Protein AF-A0A973AYT9-F1 (afdb_monomer)

Nearest PDB structures (foldseek):
  4fei-assembly1_A-2  TM=5.577E-01  e=2.491E+00  Deinococcus radiodurans R1 = ATCC 13939 = DSM 20539
  7fik-assembly1_B  TM=3.733E-01  e=2.817E+00  Xenopus laevis
  8ond-assembly1_A  TM=2.330E-01  e=2.342E+00  Bdellovibrio bacteriovorus HD100
  8ond-assembly2_B  TM=2.160E-01  e=2.342E+00  Bdellovibrio bacteriovorus HD100

Radius of gyration: 30.39 Å; Cα contacts (8 Å, |Δi|>4): 79; chains: 1; bounding box: 52×35×120 Å

Secondary structure (DSSP, 8-state):
------------------------PPPP---TTPPP---SEEEEEE-SSEEEEEEE----SS-SS-PPPPEEEEEEEEHHHHHHHHHHHHHHHHHHHHHH------HHHH------PPP-

Mean predicted aligned error: 13.37 Å

Structure (mmCIF, N/CA/C/O backbone):
data_AF-A0A973AYT9-F1
#
_entry.id   AF-A0A973AYT9-F1
#
loop_
_atom_site.group_PDB
_atom_site.id
_atom_site.type_symbol
_atom_site.label_atom_id
_atom_site.label_alt_id
_atom_site.label_comp_id
_atom_site.label_asym_id
_atom_site.label_entity_id
_atom_site.label_seq_id
_atom_site.pdbx_PDB_ins_code
_atom_site.Cartn_x
_atom_site.Cartn_y
_atom_site.Cartn_z
_atom_site.occupancy
_atom_site.B_iso_or_equiv
_atom_site.auth_seq_id
_atom_site.auth_comp_id
_atom_site.auth_asym_id
_atom_site.auth_atom_id
_atom_site.pdbx_PDB_model_num
ATOM 1 N N . MET A 1 1 ? 5.300 -6.090 -89.848 1.00 39.56 1 MET A N 1
ATOM 2 C CA . MET A 1 1 ? 5.956 -4.798 -89.560 1.00 39.56 1 MET A CA 1
ATOM 3 C C . MET A 1 1 ? 5.432 -4.382 -88.201 1.00 39.56 1 MET A C 1
ATOM 5 O O . MET A 1 1 ? 4.239 -4.161 -88.092 1.00 39.56 1 MET A O 1
ATOM 9 N N . SER A 1 2 ? 6.186 -4.739 -87.157 1.00 40.56 2 SER A N 1
ATOM 10 C CA . SER A 1 2 ? 6.931 -3.789 -86.302 1.00 40.56 2 SER A CA 1
ATOM 11 C C . SER A 1 2 ? 5.993 -3.095 -85.314 1.00 40.56 2 SER A C 1
ATOM 13 O O . SER A 1 2 ? 4.993 -2.540 -85.738 1.00 40.56 2 SER A O 1
ATOM 15 N N . ASP A 1 3 ? 6.233 -2.982 -84.024 1.00 37.72 3 ASP A N 1
ATOM 16 C CA . ASP A 1 3 ? 7.254 -3.429 -83.079 1.00 37.72 3 ASP A CA 1
ATOM 17 C C . ASP A 1 3 ? 6.777 -2.829 -81.734 1.00 37.72 3 ASP A C 1
ATOM 19 O O . ASP A 1 3 ? 5.993 -1.875 -81.740 1.00 37.72 3 ASP A O 1
ATOM 23 N N . GLY A 1 4 ? 7.260 -3.326 -80.601 1.00 39.62 4 GLY A N 1
ATOM 24 C CA . GLY A 1 4 ? 7.121 -2.641 -79.308 1.00 39.62 4 GLY A CA 1
ATOM 25 C C . GLY A 1 4 ? 6.068 -3.258 -78.380 1.00 39.62 4 GLY A C 1
ATOM 26 O O . GLY A 1 4 ? 4.879 -2.992 -78.481 1.00 39.62 4 GLY A O 1
ATOM 27 N N . MET A 1 5 ? 6.441 -4.241 -77.564 1.00 39.91 5 MET A N 1
ATOM 28 C CA . MET A 1 5 ? 7.079 -4.072 -76.249 1.00 39.91 5 MET A CA 1
ATOM 29 C C . MET A 1 5 ? 6.143 -3.560 -75.139 1.00 39.91 5 MET A C 1
ATOM 31 O O . MET A 1 5 ? 5.753 -2.405 -75.153 1.00 39.91 5 MET A O 1
ATOM 35 N N . ILE A 1 6 ? 5.937 -4.434 -74.135 1.00 44.56 6 ILE A N 1
ATOM 36 C CA . ILE A 1 6 ? 6.151 -4.187 -72.687 1.00 44.56 6 ILE A CA 1
ATOM 37 C C . ILE A 1 6 ? 5.286 -3.050 -72.075 1.00 44.56 6 ILE A C 1
ATOM 39 O O . ILE A 1 6 ? 5.410 -1.897 -72.439 1.00 44.56 6 ILE A O 1
ATOM 43 N N . SER A 1 7 ? 4.436 -3.222 -71.063 1.00 36.03 7 SER A N 1
ATOM 44 C CA . SER A 1 7 ? 4.441 -4.151 -69.935 1.00 36.03 7 SER A CA 1
ATOM 45 C C . SER A 1 7 ? 3.025 -4.325 -69.385 1.00 36.03 7 SER A C 1
ATOM 47 O O . SER A 1 7 ? 2.279 -3.372 -69.176 1.00 36.03 7 SER A O 1
ATOM 49 N N . SER A 1 8 ? 2.708 -5.575 -69.064 1.00 43.12 8 SER A N 1
ATOM 50 C CA . SER A 1 8 ? 1.849 -5.906 -67.937 1.00 43.12 8 SER A CA 1
ATOM 51 C C . SER A 1 8 ? 2.440 -5.254 -66.684 1.00 43.12 8 SER A C 1
ATOM 53 O O . SER A 1 8 ? 3.512 -5.660 -66.238 1.00 43.12 8 SER A O 1
ATOM 55 N N . PHE A 1 9 ? 1.740 -4.293 -66.093 1.00 37.22 9 PHE A N 1
ATOM 56 C CA . PHE A 1 9 ? 1.880 -4.004 -64.670 1.00 37.22 9 PHE A CA 1
ATOM 57 C C . PHE A 1 9 ? 0.606 -4.484 -63.984 1.00 37.22 9 PHE A C 1
ATOM 59 O O . PHE A 1 9 ? -0.337 -3.734 -63.741 1.00 37.22 9 PHE A O 1
ATOM 66 N N . SER A 1 10 ? 0.577 -5.794 -63.724 1.00 39.19 10 SER A N 1
ATOM 67 C CA . SER A 1 10 ? -0.245 -6.351 -62.659 1.00 39.19 10 SER A CA 1
ATOM 68 C C . SER A 1 10 ? 0.121 -5.591 -61.392 1.00 39.19 10 SER A C 1
ATOM 70 O O . SER A 1 10 ? 1.246 -5.711 -60.902 1.00 39.19 10 SER A O 1
ATOM 72 N N . TRP A 1 11 ? -0.809 -4.794 -60.873 1.00 33.75 11 TRP A N 1
ATOM 73 C CA . TRP A 1 11 ? -0.744 -4.256 -59.519 1.00 33.75 11 TRP A CA 1
ATOM 74 C C . TRP A 1 11 ? -0.943 -5.409 -58.527 1.00 33.75 11 TRP A C 1
ATOM 76 O O . TRP A 1 11 ? -1.905 -5.468 -57.775 1.00 33.75 11 TRP A O 1
ATOM 86 N N . SER A 1 12 ? -0.008 -6.354 -58.534 1.00 48.72 12 SER A N 1
ATOM 87 C CA . SER A 1 12 ? 0.274 -7.252 -57.424 1.00 48.72 12 SER A CA 1
ATOM 88 C C . SER A 1 12 ? 1.266 -6.533 -56.514 1.00 48.72 12 SER A C 1
ATOM 90 O O . SER A 1 12 ? 2.356 -7.032 -56.241 1.00 48.72 12 SER A O 1
ATOM 92 N N . PHE A 1 13 ? 0.923 -5.310 -56.096 1.00 39.12 13 PHE A N 1
ATOM 93 C CA . PHE A 1 13 ? 1.589 -4.718 -54.951 1.00 39.12 13 PHE A CA 1
ATOM 94 C C . PHE A 1 13 ? 1.084 -5.499 -53.745 1.00 39.12 13 PHE A C 1
ATOM 96 O O . PHE A 1 13 ? -0.076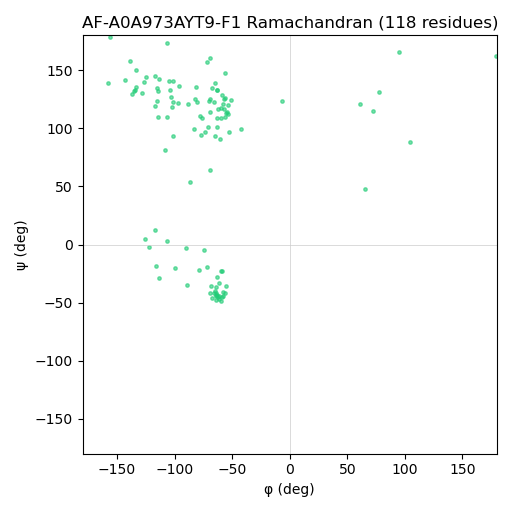 -5.386 -53.355 1.00 39.12 13 PHE A O 1
ATOM 103 N N . LEU A 1 14 ? 1.959 -6.404 -53.314 1.00 44.47 14 LEU A N 1
ATOM 104 C CA . LEU A 1 14 ? 1.992 -7.108 -52.048 1.00 44.47 14 LEU A CA 1
ATOM 105 C C . LEU A 1 14 ? 0.955 -6.615 -51.038 1.00 44.47 14 LEU A C 1
ATOM 107 O O . LEU A 1 14 ? 0.963 -5.454 -50.634 1.00 44.47 14 LEU A O 1
ATOM 111 N N . MET A 1 15 ? 0.139 -7.567 -50.583 1.00 47.25 15 MET A N 1
ATOM 112 C CA . MET A 1 15 ? -0.409 -7.572 -49.234 1.00 47.25 15 MET A CA 1
ATOM 113 C C . MET A 1 15 ? 0.720 -7.176 -48.283 1.00 47.25 15 MET A C 1
ATOM 115 O O . MET A 1 15 ? 1.598 -7.986 -47.981 1.00 47.25 15 MET A O 1
ATOM 119 N N . ALA A 1 16 ? 0.734 -5.908 -47.875 1.00 47.53 16 ALA A N 1
ATOM 120 C CA . ALA A 1 16 ? 1.410 -5.528 -46.660 1.00 47.53 16 ALA A CA 1
ATOM 121 C C . ALA A 1 16 ? 0.756 -6.392 -45.586 1.00 47.53 16 ALA A C 1
ATOM 123 O O . ALA A 1 16 ? -0.460 -6.339 -45.404 1.00 47.53 16 ALA A O 1
ATOM 124 N N . ASP A 1 17 ? 1.554 -7.264 -44.982 1.00 52.06 17 ASP A N 1
ATOM 125 C CA . ASP A 1 17 ? 1.211 -7.907 -43.729 1.00 52.06 17 ASP A CA 1
ATOM 126 C C . ASP A 1 17 ? 0.856 -6.777 -42.761 1.00 52.06 17 ASP A C 1
ATOM 128 O O . ASP A 1 17 ? 1.724 -6.060 -42.254 1.00 52.06 17 ASP A O 1
ATOM 132 N N . GLU A 1 18 ? -0.444 -6.513 -42.644 1.00 53.84 18 GLU A N 1
ATOM 133 C CA . GLU A 1 18 ? -0.995 -5.588 -41.679 1.00 53.84 18 GLU A CA 1
ATOM 134 C C . GLU A 1 18 ? -0.690 -6.215 -40.331 1.00 53.84 18 GLU A C 1
ATOM 136 O O . GLU A 1 18 ? -1.393 -7.117 -39.869 1.00 53.84 18 GLU A O 1
ATOM 141 N N . SER A 1 19 ? 0.440 -5.801 -39.760 1.00 61.41 19 SER A N 1
ATOM 142 C CA . SER A 1 19 ? 0.894 -6.225 -38.449 1.00 61.41 19 SER A CA 1
ATOM 143 C C . SER A 1 19 ? -0.170 -5.791 -37.450 1.00 61.41 19 SER A C 1
ATOM 145 O O . SER A 1 19 ? -0.178 -4.665 -36.953 1.00 61.41 19 SER A O 1
ATOM 147 N N . ARG A 1 20 ? -1.130 -6.693 -37.206 1.00 65.06 20 ARG A N 1
ATOM 148 C CA . ARG A 1 20 ? -2.151 -6.535 -36.175 1.00 65.06 20 ARG A CA 1
ATOM 149 C C . ARG A 1 20 ? -1.396 -6.185 -34.897 1.00 65.06 20 ARG A C 1
ATOM 151 O O . ARG A 1 20 ? -0.477 -6.935 -34.551 1.00 65.06 20 ARG A O 1
ATOM 158 N N . PRO A 1 21 ? -1.710 -5.063 -34.226 1.00 64.75 21 PRO A N 1
ATOM 159 C CA . PRO A 1 21 ? -1.058 -4.741 -32.970 1.00 64.75 21 PRO A CA 1
ATOM 160 C C . PRO A 1 21 ? -1.222 -5.956 -32.064 1.00 64.75 21 PRO A C 1
ATOM 162 O O . PRO A 1 21 ? -2.343 -6.417 -31.852 1.00 64.75 21 PRO A O 1
ATOM 165 N N . ALA A 1 22 ? -0.098 -6.532 -31.634 1.00 71.38 22 ALA A N 1
ATOM 166 C CA . ALA A 1 22 ? -0.107 -7.707 -30.783 1.00 71.38 22 ALA A CA 1
ATOM 167 C C . ALA A 1 22 ? -0.953 -7.375 -29.551 1.00 71.38 22 ALA A C 1
ATOM 169 O O . ALA A 1 22 ? -0.598 -6.480 -28.778 1.00 71.38 22 ALA A O 1
ATOM 170 N N . GLU A 1 23 ? -2.100 -8.042 -29.408 1.00 76.75 23 GLU A N 1
ATOM 171 C CA . GLU A 1 23 ? -2.920 -7.891 -28.215 1.00 76.75 23 GLU A CA 1
ATOM 172 C C . GLU A 1 23 ? -2.053 -8.288 -27.013 1.00 76.75 23 GLU A C 1
ATOM 174 O O . GLU A 1 23 ? -1.397 -9.335 -27.058 1.00 76.75 23 GLU A O 1
ATOM 179 N N . PRO A 1 24 ? -1.970 -7.450 -25.964 1.00 75.81 24 PRO A N 1
ATOM 180 C CA . PRO A 1 24 ? -1.134 -7.747 -24.814 1.00 75.81 24 PRO A CA 1
ATOM 181 C C . PRO A 1 24 ? -1.601 -9.060 -24.187 1.00 75.81 24 PRO A C 1
ATOM 183 O O . PRO A 1 24 ? -2.678 -9.136 -23.598 1.00 75.81 24 PRO A O 1
ATOM 186 N N . MET A 1 25 ? -0.786 -10.103 -24.340 1.00 83.06 25 MET A N 1
ATOM 187 C CA . MET A 1 25 ? -1.073 -11.409 -23.766 1.00 83.06 25 MET A CA 1
ATOM 188 C C . MET A 1 25 ? -1.017 -11.280 -22.236 1.00 83.06 25 MET A C 1
ATOM 190 O O . MET A 1 25 ? 0.006 -10.829 -21.708 1.00 83.06 25 MET A O 1
ATOM 194 N N . PRO A 1 26 ? -2.093 -11.625 -21.509 1.00 84.25 26 PRO A N 1
ATOM 195 C CA . PRO A 1 26 ? -2.092 -11.534 -20.059 1.00 84.25 26 PRO A CA 1
ATOM 196 C C . PRO A 1 26 ? -1.043 -12.489 -19.487 1.00 84.25 26 PRO A C 1
ATOM 198 O O . PRO A 1 26 ? -0.950 -13.650 -19.886 1.00 84.25 26 PRO A O 1
ATOM 201 N N . VAL A 1 27 ? -0.241 -11.987 -18.550 1.00 87.25 27 VAL A N 1
ATOM 202 C CA . VAL A 1 27 ? 0.740 -12.803 -17.831 1.00 87.25 27 VAL A CA 1
ATOM 203 C C . VAL A 1 27 ? -0.031 -13.757 -16.909 1.00 87.25 27 VAL A C 1
ATOM 205 O O . VAL A 1 27 ? -0.852 -13.272 -16.129 1.00 87.25 27 VAL A O 1
ATOM 208 N N . PRO A 1 28 ? 0.185 -15.084 -16.980 1.00 91.94 28 PRO A N 1
ATOM 209 C CA . PRO A 1 28 ? -0.440 -16.012 -16.044 1.00 91.94 28 PRO A CA 1
ATOM 210 C C . PRO A 1 28 ? 0.050 -15.719 -14.621 1.00 91.94 28 PRO A C 1
ATOM 212 O O . PRO A 1 28 ? 1.249 -15.549 -14.396 1.00 91.94 28 PRO A O 1
ATOM 215 N N . VAL A 1 29 ? -0.879 -15.655 -13.668 1.00 91.38 29 VAL A N 1
ATOM 216 C CA . VAL A 1 29 ? -0.605 -15.361 -12.255 1.00 91.38 29 VAL A CA 1
ATOM 217 C C . VAL A 1 29 ? -0.941 -16.597 -11.424 1.00 91.38 29 VAL A C 1
ATOM 219 O O . VAL A 1 29 ? -2.007 -17.182 -11.601 1.00 91.38 29 VAL A O 1
ATOM 222 N N . ASP A 1 30 ? -0.033 -16.994 -10.533 1.00 93.75 30 ASP A N 1
ATOM 223 C CA . ASP A 1 30 ? -0.284 -18.013 -9.511 1.00 93.75 30 ASP A CA 1
ATOM 224 C C . ASP A 1 30 ? -0.533 -17.327 -8.163 1.00 93.75 30 ASP A C 1
ATOM 226 O O . ASP A 1 30 ? 0.298 -16.559 -7.676 1.00 93.75 30 ASP A O 1
ATOM 230 N N . GLU A 1 31 ? -1.692 -17.599 -7.570 1.00 94.44 31 GLU A N 1
ATOM 231 C CA . GLU A 1 31 ? -2.151 -16.995 -6.317 1.00 94.44 31 GLU A CA 1
ATOM 232 C C . GLU A 1 31 ? -2.085 -17.973 -5.130 1.00 94.44 31 GLU A C 1
ATOM 234 O O . GLU A 1 31 ? -2.461 -17.617 -4.015 1.00 94.44 31 GLU A O 1
ATOM 239 N N . SER A 1 32 ? -1.580 -19.197 -5.328 1.00 96.88 32 SER A N 1
ATOM 240 C CA . SER A 1 32 ? -1.574 -20.269 -4.316 1.00 96.88 32 SER A CA 1
ATOM 241 C C . SER A 1 32 ? -0.837 -19.924 -3.013 1.00 96.88 32 SER A C 1
ATOM 243 O O . SER A 1 32 ? -1.128 -20.501 -1.964 1.00 96.88 32 SER A O 1
ATOM 245 N N . HIS A 1 33 ? 0.084 -18.960 -3.059 1.00 94.50 33 HIS A N 1
ATOM 246 C CA . HIS A 1 33 ? 0.912 -18.535 -1.929 1.00 94.50 33 HIS A CA 1
ATOM 247 C C . HIS A 1 33 ? 0.682 -17.079 -1.502 1.00 94.50 33 HIS A C 1
ATOM 249 O O . HIS A 1 33 ? 1.477 -16.531 -0.735 1.00 94.50 33 HIS A O 1
ATOM 255 N N . ILE A 1 34 ? -0.383 -16.431 -1.986 1.00 94.06 34 ILE A N 1
ATOM 256 C CA . ILE A 1 34 ? -0.660 -15.044 -1.611 1.00 94.06 34 ILE A CA 1
ATOM 257 C C . ILE A 1 34 ? -1.033 -14.944 -0.124 1.00 94.06 34 ILE A C 1
ATOM 259 O O . ILE A 1 34 ? -1.845 -15.710 0.396 1.00 94.06 34 ILE A O 1
ATOM 263 N N . LEU A 1 35 ? -0.445 -13.970 0.571 1.00 94.19 35 LEU A N 1
ATOM 264 C CA . LEU A 1 35 ? -0.781 -13.656 1.957 1.00 94.19 35 LEU A CA 1
ATOM 265 C C . LEU A 1 35 ? -1.678 -12.421 1.997 1.00 94.19 35 LEU A C 1
ATOM 267 O O . LEU A 1 35 ? -1.269 -11.328 1.609 1.00 94.19 35 LEU A O 1
ATOM 271 N N . ALA A 1 36 ? -2.892 -12.582 2.517 1.00 93.75 36 ALA A N 1
ATOM 272 C CA . ALA A 1 36 ? -3.780 -11.463 2.796 1.00 93.75 36 ALA A CA 1
ATOM 273 C C . ALA A 1 36 ? -3.515 -10.931 4.211 1.00 93.75 36 ALA A C 1
ATOM 275 O O . ALA A 1 36 ? -3.668 -11.656 5.194 1.00 93.75 36 ALA A O 1
ATOM 276 N N . THR A 1 37 ? -3.140 -9.655 4.319 1.00 94.00 37 THR A N 1
ATOM 277 C CA . THR A 1 37 ? -2.931 -8.978 5.607 1.00 94.00 37 THR A CA 1
ATOM 278 C C . THR A 1 37 ? -3.753 -7.698 5.661 1.00 94.00 37 THR A C 1
ATOM 280 O O . THR A 1 37 ? -3.839 -6.963 4.681 1.00 94.00 37 THR A O 1
ATOM 283 N N . TYR A 1 38 ? -4.347 -7.411 6.818 1.00 94.50 38 TYR A N 1
ATOM 284 C CA . TYR A 1 38 ? -5.005 -6.131 7.056 1.00 94.50 38 TYR A CA 1
ATOM 285 C C . TYR A 1 38 ? -3.987 -5.050 7.433 1.00 94.50 38 TYR A C 1
ATOM 287 O O . TYR A 1 38 ? -3.135 -5.264 8.296 1.00 94.50 38 TYR A O 1
ATOM 295 N N . ALA A 1 39 ? -4.129 -3.865 6.843 1.00 94.69 39 ALA A N 1
ATOM 296 C CA . ALA A 1 39 ? -3.362 -2.683 7.204 1.00 94.69 39 ALA A CA 1
ATOM 297 C C . ALA A 1 39 ? -4.235 -1.428 7.103 1.00 94.69 39 ALA A C 1
ATOM 299 O O . ALA A 1 39 ? -5.027 -1.278 6.177 1.00 94.69 39 ALA A O 1
ATOM 300 N N . ASN A 1 40 ? -4.056 -0.507 8.046 1.00 92.00 40 ASN A N 1
ATOM 301 C CA . ASN A 1 40 ? -4.634 0.843 8.004 1.00 92.00 40 ASN A CA 1
ATOM 302 C C . ASN A 1 40 ? -3.559 1.934 8.157 1.00 92.00 40 ASN A C 1
A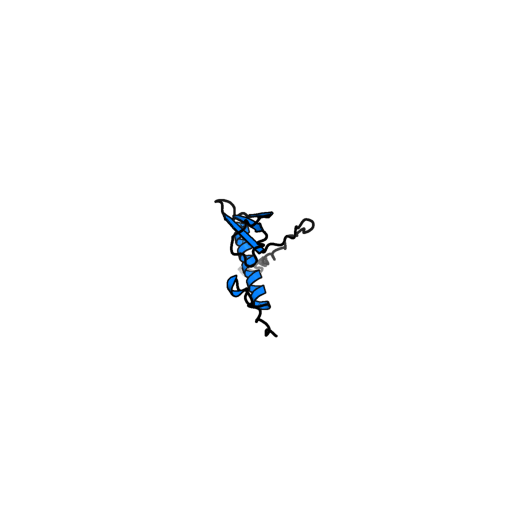TOM 304 O O . ASN A 1 40 ? -3.879 3.117 8.246 1.00 92.00 40 ASN A O 1
ATOM 308 N N . PHE A 1 41 ? -2.289 1.529 8.200 1.00 92.81 41 PHE A N 1
ATOM 309 C CA . PHE A 1 41 ? -1.128 2.398 8.214 1.00 92.81 41 PHE A CA 1
ATOM 310 C C . PHE A 1 41 ? -0.108 1.869 7.211 1.00 92.81 41 PHE A C 1
ATOM 312 O O . PHE A 1 41 ? 0.176 0.668 7.178 1.00 92.81 41 PHE A O 1
ATOM 319 N N . CYS A 1 42 ? 0.465 2.773 6.423 1.00 95.56 42 CYS A N 1
ATOM 320 C CA . CYS A 1 42 ? 1.611 2.469 5.585 1.00 95.56 42 CYS A CA 1
ATOM 321 C C . CYS A 1 42 ? 2.668 3.562 5.720 1.00 95.56 42 CYS A C 1
ATOM 323 O O . CYS A 1 42 ? 2.356 4.728 5.974 1.00 95.56 42 CYS A O 1
ATOM 325 N N . ARG A 1 43 ? 3.927 3.173 5.544 1.00 95.69 43 ARG A N 1
ATOM 326 C CA . ARG A 1 43 ? 5.062 4.087 5.462 1.00 95.69 43 ARG A CA 1
ATOM 327 C C . ARG A 1 43 ? 5.851 3.762 4.208 1.00 95.69 43 ARG A C 1
ATOM 329 O O . ARG A 1 43 ? 6.232 2.614 4.004 1.00 95.69 43 ARG A O 1
ATOM 336 N N . VAL A 1 44 ? 6.141 4.789 3.420 1.00 96.94 44 VAL A N 1
ATOM 337 C CA . VAL A 1 44 ? 6.995 4.681 2.237 1.00 96.94 44 VAL A CA 1
ATOM 338 C C . VAL A 1 44 ? 8.367 5.265 2.561 1.00 96.94 44 VAL A C 1
ATOM 340 O O . VAL A 1 44 ? 8.467 6.332 3.164 1.00 96.94 44 VAL A O 1
ATOM 343 N N . THR A 1 45 ? 9.436 4.559 2.208 1.00 96.81 45 THR A N 1
ATOM 344 C CA . THR A 1 45 ? 10.827 5.004 2.380 1.00 96.81 45 THR A CA 1
ATOM 345 C C . THR A 1 45 ? 11.601 4.725 1.099 1.00 96.81 45 THR A C 1
ATOM 347 O O . THR A 1 45 ? 11.487 3.638 0.546 1.00 96.81 45 THR A O 1
ATOM 350 N N . GLY A 1 46 ? 12.371 5.697 0.611 1.00 93.88 46 GLY A N 1
ATOM 351 C CA . GLY A 1 46 ? 13.184 5.541 -0.597 1.00 93.88 46 GLY A CA 1
ATOM 352 C C . GLY A 1 46 ? 14.666 5.367 -0.278 1.00 93.88 46 GLY A C 1
ATOM 353 O O . GLY A 1 46 ? 15.199 6.048 0.598 1.00 93.88 46 GLY A O 1
ATOM 354 N N . THR A 1 47 ? 15.328 4.492 -1.024 1.00 93.00 47 THR A N 1
ATOM 355 C CA . THR A 1 47 ? 16.781 4.490 -1.227 1.00 93.00 47 THR A CA 1
ATOM 356 C C . THR A 1 47 ? 17.068 4.984 -2.657 1.00 93.00 47 THR A C 1
ATOM 358 O O . THR A 1 47 ? 16.129 5.202 -3.424 1.00 93.00 47 THR A O 1
ATOM 361 N N . PRO A 1 48 ? 18.334 5.198 -3.060 1.00 92.75 48 PRO A N 1
ATOM 362 C CA . PRO A 1 48 ? 18.644 5.553 -4.448 1.00 92.75 48 PRO A CA 1
ATOM 363 C C . PRO A 1 48 ? 18.196 4.511 -5.487 1.00 92.75 48 PRO A C 1
ATOM 365 O O . PRO A 1 48 ? 18.006 4.863 -6.648 1.00 92.75 48 PRO A O 1
ATOM 368 N N . GLU A 1 49 ? 18.020 3.249 -5.086 1.00 92.81 49 GLU A N 1
ATOM 369 C CA . GLU A 1 49 ? 17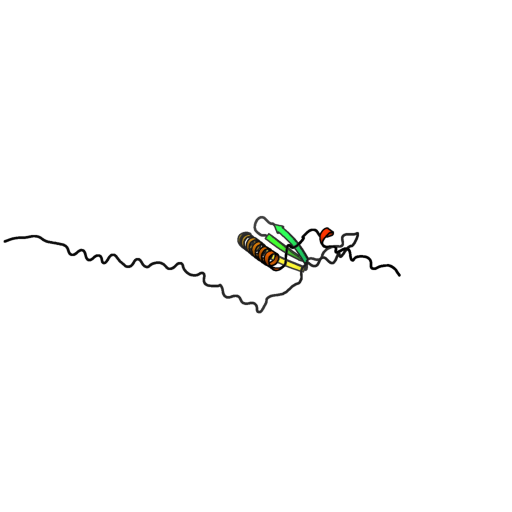.769 2.128 -6.003 1.00 92.81 49 GLU A CA 1
ATOM 370 C C . GLU A 1 49 ? 16.363 1.528 -5.846 1.00 92.81 49 GLU A C 1
ATOM 372 O O . GLU A 1 49 ? 15.782 1.037 -6.817 1.00 92.81 49 GLU A O 1
ATOM 377 N N . GLU A 1 50 ? 15.782 1.612 -4.649 1.00 95.62 50 GLU A N 1
ATOM 378 C CA . GLU A 1 50 ? 14.548 0.914 -4.296 1.00 95.62 50 GLU A CA 1
ATOM 379 C C . GLU A 1 50 ? 13.593 1.783 -3.469 1.00 95.62 50 GLU A C 1
ATOM 381 O O . GLU A 1 50 ? 13.977 2.736 -2.785 1.00 95.62 50 GLU A O 1
ATOM 386 N N . LEU A 1 51 ? 12.317 1.413 -3.509 1.00 97.69 51 LEU A N 1
ATOM 387 C CA . LEU A 1 51 ? 11.238 1.970 -2.715 1.00 97.69 51 LEU A CA 1
ATOM 388 C C . LEU A 1 51 ? 10.692 0.886 -1.786 1.00 97.69 51 LEU A C 1
ATOM 390 O O . LEU A 1 51 ? 10.269 -0.180 -2.218 1.00 97.69 51 LEU A O 1
ATOM 394 N N . ILE A 1 52 ? 10.695 1.174 -0.493 1.00 97.81 52 ILE A N 1
ATOM 395 C CA . ILE A 1 52 ? 10.232 0.275 0.558 1.00 97.81 52 ILE A CA 1
ATOM 396 C C . ILE A 1 52 ? 8.856 0.744 1.019 1.00 97.81 52 ILE A C 1
ATOM 398 O O . ILE A 1 52 ? 8.692 1.904 1.408 1.00 97.81 52 ILE A O 1
ATOM 402 N N . VAL A 1 53 ? 7.884 -0.165 1.020 1.00 97.69 53 VAL A N 1
ATOM 403 C CA . VAL A 1 53 ? 6.543 0.043 1.569 1.00 97.69 53 VAL A CA 1
ATOM 404 C C . VAL A 1 53 ? 6.352 -0.874 2.770 1.00 97.69 53 VAL A C 1
ATOM 406 O O . VAL A 1 53 ? 6.249 -2.093 2.637 1.00 97.69 53 VAL A O 1
ATOM 409 N N . ASP A 1 54 ? 6.301 -0.274 3.955 1.00 97.44 54 ASP A N 1
ATOM 410 C CA . ASP A 1 54 ? 5.991 -0.973 5.196 1.00 97.44 54 ASP A CA 1
ATOM 411 C C . ASP A 1 54 ? 4.503 -0.831 5.529 1.00 97.44 54 ASP A C 1
ATOM 413 O O . ASP A 1 54 ? 3.963 0.278 5.485 1.00 97.44 54 ASP A O 1
ATOM 417 N N . PHE A 1 55 ? 3.858 -1.922 5.945 1.00 97.00 55 PHE A N 1
ATOM 418 C CA . PHE A 1 55 ? 2.461 -1.934 6.382 1.00 97.00 55 PHE A CA 1
ATOM 419 C C . PHE A 1 55 ? 2.321 -2.348 7.847 1.00 97.00 55 PHE A C 1
ATOM 421 O O . PHE A 1 55 ? 3.042 -3.214 8.361 1.00 97.00 55 PHE A O 1
ATOM 428 N N . GLY A 1 56 ? 1.344 -1.742 8.519 1.00 94.50 56 GLY A N 1
ATOM 429 C CA . GLY A 1 56 ? 1.038 -2.020 9.914 1.00 94.50 56 GLY A CA 1
ATOM 430 C C . GLY A 1 56 ? -0.393 -1.680 10.311 1.00 94.50 56 GLY A C 1
ATOM 431 O O . GLY A 1 56 ? -1.201 -1.179 9.523 1.00 94.50 56 GLY A O 1
ATOM 432 N N . LEU A 1 57 ? -0.682 -1.962 11.581 1.00 92.12 57 LEU A N 1
ATOM 433 C CA . LEU A 1 57 ? -1.954 -1.664 12.224 1.00 92.12 57 LEU A CA 1
ATOM 434 C C . LEU A 1 57 ? -1.777 -0.490 13.190 1.00 92.12 57 LEU A C 1
ATOM 436 O O . LEU A 1 57 ? -1.187 -0.636 14.261 1.00 92.12 57 LEU A O 1
ATOM 440 N N . ASN A 1 58 ? -2.345 0.656 12.838 1.00 89.19 58 ASN A N 1
ATOM 441 C CA . ASN A 1 58 ? -2.574 1.750 13.762 1.00 89.19 58 ASN A CA 1
ATOM 442 C C . ASN A 1 58 ? -3.808 1.446 14.629 1.00 89.19 58 ASN A C 1
ATOM 444 O O . ASN A 1 58 ? -4.939 1.433 14.137 1.00 89.19 58 ASN A O 1
ATOM 448 N N . LYS A 1 59 ? -3.574 1.188 15.921 1.00 84.06 59 LYS A N 1
ATOM 449 C CA . LYS A 1 59 ? -4.610 0.906 16.933 1.00 84.06 59 LYS A CA 1
ATOM 450 C C . LYS A 1 59 ? -5.122 2.161 17.645 1.00 84.06 59 LYS A C 1
ATOM 452 O O . LYS A 1 59 ? -6.009 2.057 18.487 1.00 84.06 59 LYS A O 1
ATOM 457 N N . GLN A 1 60 ? -4.560 3.330 17.349 1.00 77.56 60 GLN A N 1
ATOM 458 C CA . GLN A 1 60 ? -4.899 4.569 18.039 1.00 77.56 60 GLN A CA 1
ATOM 459 C C . GLN A 1 60 ? -6.242 5.089 17.533 1.00 77.56 60 GLN A C 1
ATOM 461 O O . GLN A 1 60 ? -6.329 5.796 16.531 1.00 77.56 60 GLN A O 1
ATOM 466 N N . VAL A 1 61 ? -7.305 4.729 18.244 1.00 62.00 61 VAL A N 1
ATOM 467 C CA . VAL A 1 61 ? -8.640 5.298 18.071 1.00 62.00 61 VAL A CA 1
ATOM 468 C C . VAL A 1 61 ? -8.823 6.302 19.211 1.00 62.00 61 VAL A C 1
ATOM 470 O O . VAL A 1 61 ? -9.176 5.919 20.318 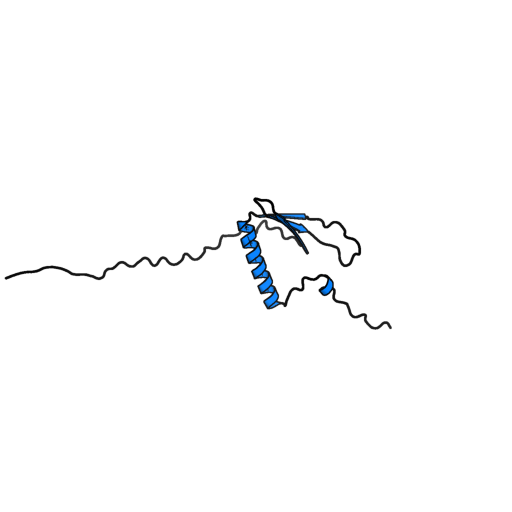1.00 62.00 61 VAL A O 1
ATOM 473 N N . ALA A 1 62 ? -8.506 7.577 18.961 1.00 60.81 62 ALA A N 1
ATOM 474 C CA . ALA A 1 62 ? -8.715 8.696 19.895 1.00 60.81 62 ALA A CA 1
ATOM 475 C C . ALA A 1 62 ? -7.903 8.678 21.220 1.00 60.81 62 ALA A C 1
ATOM 477 O O . ALA A 1 62 ? -8.449 8.931 22.292 1.00 60.81 62 ALA A O 1
ATOM 478 N N . GLY A 1 63 ? -6.587 8.433 21.160 1.00 57.19 63 GLY A N 1
ATOM 479 C CA . GLY A 1 63 ? -5.677 8.569 22.312 1.00 57.19 63 GLY A CA 1
ATOM 480 C C . GLY A 1 63 ? -4.864 9.871 22.295 1.00 57.19 63 GLY A C 1
ATOM 481 O O . GLY A 1 63 ? -4.382 10.288 21.246 1.00 57.19 63 GLY A O 1
ATOM 482 N N . THR A 1 64 ? -4.671 10.500 23.460 1.00 58.62 64 THR A N 1
ATOM 483 C CA . THR A 1 64 ? -3.899 11.752 23.640 1.00 58.62 64 THR A CA 1
ATOM 484 C C . THR A 1 64 ? -2.376 11.552 23.556 1.00 58.62 64 THR A C 1
ATOM 486 O O . THR A 1 64 ? -1.620 12.519 23.637 1.00 58.62 64 THR A O 1
ATOM 489 N N . SER A 1 65 ? -1.891 10.313 23.427 1.00 63.88 65 SER A N 1
ATOM 490 C CA . SER A 1 65 ? -0.458 9.998 23.416 1.00 63.88 65 SER A CA 1
ATOM 491 C C . SER A 1 65 ? -0.110 9.007 22.299 1.00 63.88 65 SER A C 1
ATOM 493 O O . SER A 1 65 ? -0.806 8.003 22.147 1.00 63.88 65 SER A O 1
ATOM 495 N N . PRO A 1 66 ? 0.939 9.278 21.501 1.00 71.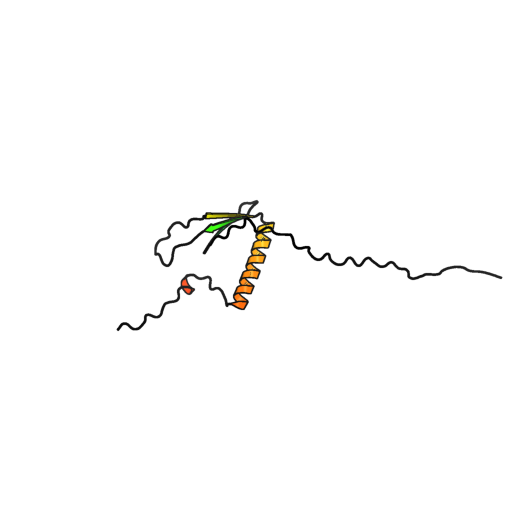56 66 PRO A N 1
ATOM 496 C CA . PRO A 1 66 ? 1.334 8.407 20.404 1.00 71.56 66 PRO A CA 1
ATOM 497 C C . PRO A 1 66 ? 2.061 7.158 20.924 1.00 71.56 66 PRO A C 1
ATOM 499 O O . PRO A 1 66 ? 3.214 7.217 21.343 1.00 71.56 66 PRO A O 1
ATOM 502 N N . ASP A 1 67 ? 1.393 6.013 20.840 1.00 80.19 67 ASP A N 1
ATOM 503 C CA . ASP A 1 67 ? 2.014 4.690 20.926 1.00 80.19 67 ASP A CA 1
ATOM 504 C C . ASP A 1 67 ? 2.831 4.348 19.667 1.00 80.19 67 ASP A C 1
ATOM 506 O O . ASP A 1 67 ? 2.587 4.846 18.565 1.00 80.19 67 ASP A O 1
ATOM 510 N N . THR A 1 68 ? 3.785 3.426 19.809 1.00 87.38 68 THR A N 1
ATOM 511 C CA . THR A 1 68 ? 4.552 2.906 18.668 1.00 87.38 68 THR A CA 1
ATOM 512 C C . THR A 1 68 ? 3.665 2.039 17.771 1.00 87.38 68 THR A C 1
ATOM 514 O O . THR A 1 68 ? 3.108 1.034 18.217 1.00 87.38 68 THR A O 1
ATOM 517 N N . ILE A 1 69 ? 3.568 2.391 16.487 1.00 90.56 69 ILE A N 1
ATOM 518 C CA . ILE A 1 69 ? 2.889 1.573 15.473 1.00 90.56 69 ILE A CA 1
ATOM 519 C C . ILE A 1 69 ? 3.834 0.457 15.026 1.00 90.56 69 ILE A C 1
ATOM 521 O O . ILE A 1 69 ? 4.932 0.720 14.536 1.00 90.56 69 ILE A O 1
ATOM 525 N N . GLN A 1 70 ? 3.394 -0.792 15.172 1.00 91.88 70 GLN A N 1
ATOM 526 C CA . GLN A 1 70 ? 4.155 -1.958 14.728 1.00 91.88 70 GLN A CA 1
ATOM 527 C C . GLN A 1 70 ? 3.949 -2.201 13.230 1.00 91.88 70 GLN A C 1
ATOM 529 O O . GLN A 1 70 ? 2.817 -2.356 12.761 1.00 91.88 70 GLN A O 1
ATOM 534 N N . LEU A 1 71 ? 5.057 -2.260 12.494 1.00 94.56 71 LEU A N 1
ATOM 535 C CA . LEU A 1 71 ? 5.102 -2.590 11.072 1.00 94.56 71 LEU A CA 1
ATOM 536 C C . LEU A 1 71 ? 5.430 -4.075 10.947 1.00 94.56 71 LEU A C 1
ATOM 538 O O . LEU A 1 71 ? 6.439 -4.528 11.479 1.00 94.56 71 LEU A O 1
ATOM 542 N N . THR A 1 72 ? 4.559 -4.836 10.293 1.00 94.62 72 THR A N 1
ATOM 543 C CA . THR A 1 72 ? 4.671 -6.307 10.247 1.00 94.62 72 THR A CA 1
ATOM 544 C C . THR A 1 72 ? 4.919 -6.842 8.848 1.00 94.62 72 THR A C 1
ATOM 546 O O . THR A 1 72 ? 5.397 -7.963 8.718 1.00 94.62 72 THR A O 1
ATOM 549 N N . GLN A 1 73 ? 4.632 -6.048 7.814 1.00 96.44 73 GLN A N 1
ATOM 550 C CA . GLN A 1 73 ? 4.831 -6.429 6.419 1.00 96.44 73 GLN A CA 1
ATOM 551 C C . GLN A 1 73 ? 5.708 -5.398 5.722 1.00 96.44 73 GLN A C 1
ATOM 553 O O . GLN A 1 73 ? 5.590 -4.201 5.992 1.00 96.44 73 GLN A O 1
ATOM 558 N N . ARG A 1 74 ? 6.550 -5.870 4.804 1.00 96.81 74 ARG A N 1
ATOM 559 C CA . ARG A 1 74 ? 7.431 -5.046 3.980 1.00 96.81 74 ARG A CA 1
ATOM 560 C C . ARG A 1 74 ? 7.404 -5.547 2.546 1.00 96.81 74 ARG A C 1
ATOM 562 O O . ARG A 1 74 ? 7.646 -6.725 2.305 1.00 96.81 74 ARG A O 1
ATOM 569 N N . ILE A 1 75 ? 7.176 -4.629 1.619 1.00 96.69 75 ILE A N 1
ATOM 570 C CA . ILE A 1 75 ? 7.352 -4.840 0.184 1.00 96.69 75 ILE A CA 1
ATOM 571 C C . ILE A 1 75 ? 8.477 -3.914 -0.274 1.00 96.69 75 ILE A C 1
ATOM 573 O O . ILE A 1 75 ? 8.533 -2.757 0.141 1.00 96.69 75 ILE A O 1
ATOM 577 N N . ILE A 1 76 ? 9.396 -4.438 -1.079 1.00 97.62 76 ILE A N 1
ATOM 578 C CA . ILE A 1 76 ? 10.499 -3.675 -1.664 1.00 97.62 76 ILE A CA 1
ATOM 579 C C . ILE A 1 76 ? 10.315 -3.710 -3.174 1.00 97.62 76 ILE A C 1
ATOM 581 O O . ILE A 1 76 ? 10.318 -4.779 -3.782 1.00 97.62 76 ILE A O 1
ATOM 585 N N . ASP A 1 77 ? 10.145 -2.536 -3.761 1.00 97.88 77 ASP A N 1
ATOM 586 C CA . ASP A 1 77 ? 9.942 -2.344 -5.185 1.00 97.88 77 ASP A CA 1
ATOM 587 C C . ASP A 1 77 ? 11.138 -1.608 -5.784 1.00 97.88 77 ASP A C 1
ATOM 589 O O . ASP A 1 77 ? 11.635 -0.635 -5.223 1.00 97.88 77 ASP A O 1
ATOM 593 N N . ASN A 1 78 ? 11.541 -1.971 -7.000 1.00 97.69 78 ASN A N 1
ATOM 594 C CA . ASN A 1 78 ? 12.302 -1.023 -7.813 1.00 97.69 78 ASN A CA 1
ATOM 595 C C . ASN A 1 78 ? 11.391 0.139 -8.265 1.00 97.69 78 ASN A C 1
ATOM 597 O O . ASN A 1 78 ? 10.162 0.008 -8.338 1.00 97.69 78 ASN A O 1
ATOM 601 N N . PHE A 1 79 ? 11.984 1.267 -8.658 1.00 96.94 79 PHE A N 1
ATOM 602 C CA . PHE A 1 79 ? 11.217 2.465 -9.022 1.00 96.94 79 PHE A CA 1
ATOM 603 C C . PHE A 1 79 ? 10.295 2.306 -10.243 1.00 96.94 79 PHE A C 1
ATOM 605 O O . PHE A 1 79 ? 9.257 2.970 -10.316 1.00 96.94 79 PHE A O 1
ATOM 612 N N . PHE A 1 80 ? 10.611 1.420 -11.194 1.00 97.56 80 PHE A N 1
ATOM 613 C CA . PHE A 1 80 ? 9.732 1.165 -12.342 1.00 97.56 80 PHE A CA 1
ATOM 614 C C . PHE A 1 80 ? 8.448 0.454 -11.910 1.00 97.56 80 PHE A C 1
ATOM 616 O O . PHE A 1 80 ? 7.356 0.807 -12.361 1.00 97.56 80 PHE A O 1
ATOM 623 N N . THR A 1 81 ? 8.563 -0.528 -11.016 1.00 97.69 81 THR A N 1
ATOM 624 C CA . THR A 1 81 ? 7.414 -1.219 -10.426 1.00 97.69 81 THR A CA 1
ATOM 625 C C . THR A 1 81 ? 6.620 -0.288 -9.522 1.00 97.69 81 THR A C 1
ATOM 627 O O . THR A 1 81 ? 5.411 -0.175 -9.720 1.00 97.69 81 THR A O 1
ATOM 630 N N . ALA A 1 82 ? 7.286 0.470 -8.647 1.00 97.31 82 ALA A N 1
ATOM 631 C CA . ALA A 1 82 ? 6.635 1.443 -7.770 1.00 97.31 82 ALA A CA 1
ATOM 632 C C . ALA A 1 82 ? 5.803 2.475 -8.555 1.00 97.31 82 ALA A C 1
ATOM 634 O O . ALA A 1 82 ? 4.668 2.775 -8.187 1.00 97.31 82 ALA A O 1
ATOM 635 N N . LYS A 1 83 ? 6.319 2.977 -9.688 1.00 97.31 83 LYS A N 1
ATOM 636 C CA . LYS A 1 83 ? 5.585 3.915 -10.554 1.00 97.31 83 LYS A CA 1
ATOM 637 C C . LYS A 1 83 ? 4.298 3.304 -11.116 1.00 97.31 83 LYS A C 1
ATOM 639 O O . LYS A 1 83 ? 3.260 3.964 -11.126 1.00 97.31 83 LYS A O 1
ATOM 644 N N . ARG A 1 84 ? 4.356 2.054 -11.588 1.00 96.88 84 ARG A N 1
ATOM 645 C CA . ARG A 1 84 ? 3.175 1.338 -12.100 1.00 96.88 84 ARG A CA 1
ATOM 646 C C . ARG A 1 84 ? 2.168 1.066 -10.986 1.00 96.88 84 ARG A C 1
ATOM 648 O O . ARG A 1 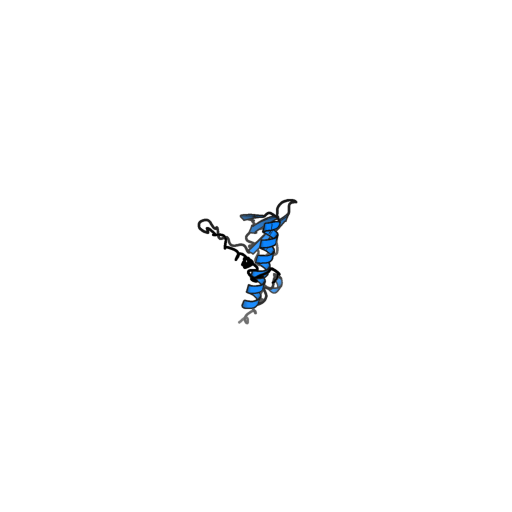84 ? 0.977 1.281 -11.195 1.00 96.88 84 ARG A O 1
ATOM 655 N N . LEU A 1 85 ? 2.649 0.662 -9.811 1.00 97.12 85 LEU A N 1
ATOM 656 C CA . LEU A 1 85 ? 1.821 0.435 -8.631 1.00 97.12 85 LEU A CA 1
ATOM 657 C C . LEU A 1 85 ? 1.082 1.713 -8.218 1.00 97.12 85 LEU A C 1
ATOM 659 O O . LEU A 1 85 ? -0.134 1.684 -8.063 1.00 97.12 85 LEU A O 1
ATOM 663 N N . ALA A 1 86 ? 1.780 2.846 -8.118 1.00 97.06 86 ALA A N 1
ATOM 664 C CA . ALA A 1 86 ? 1.170 4.127 -7.764 1.00 97.06 86 ALA A CA 1
ATOM 665 C C . ALA A 1 86 ? 0.055 4.533 -8.743 1.00 97.06 86 ALA A C 1
ATOM 667 O O . ALA A 1 86 ? -1.027 4.937 -8.317 1.00 97.06 86 ALA A O 1
ATOM 668 N N . ALA A 1 87 ? 0.286 4.373 -10.050 1.00 98.12 87 ALA A N 1
ATOM 669 C CA . ALA A 1 87 ? -0.729 4.647 -11.065 1.00 98.12 87 ALA A CA 1
ATOM 670 C C . ALA A 1 87 ? -1.942 3.708 -10.941 1.00 98.12 87 ALA A C 1
ATOM 672 O O . ALA A 1 87 ? -3.084 4.164 -10.999 1.00 98.12 87 ALA A O 1
ATOM 673 N N . ALA A 1 88 ? -1.709 2.410 -10.729 1.00 97.81 88 ALA A N 1
ATOM 674 C CA . ALA A 1 88 ? -2.773 1.428 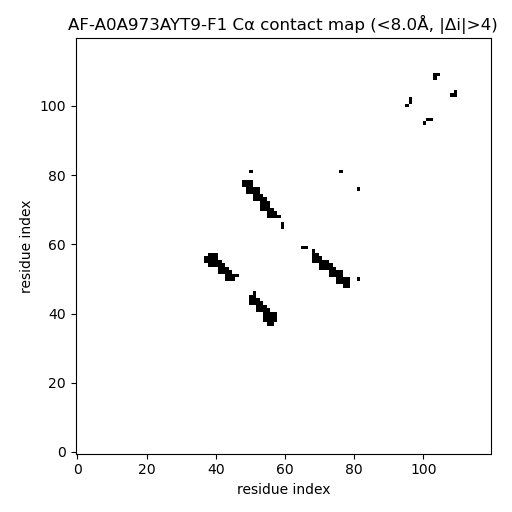-10.543 1.00 97.81 88 ALA A CA 1
ATOM 675 C C . ALA A 1 88 ? -3.614 1.717 -9.288 1.00 97.81 88 ALA A C 1
ATOM 677 O O . ALA A 1 88 ? -4.842 1.696 -9.359 1.00 97.81 88 ALA A O 1
ATOM 678 N N . LEU A 1 89 ? -2.967 2.056 -8.167 1.00 97.50 89 LEU A N 1
ATOM 679 C CA . LEU A 1 89 ? -3.641 2.434 -6.923 1.00 97.50 89 LEU A CA 1
ATOM 680 C C . LEU A 1 89 ? -4.485 3.699 -7.101 1.00 97.50 89 LEU A C 1
ATOM 682 O O . LEU A 1 89 ? -5.642 3.712 -6.690 1.00 97.50 89 LEU A O 1
ATOM 686 N N . ALA A 1 90 ? -3.950 4.732 -7.760 1.00 97.56 90 ALA A N 1
ATOM 687 C CA . ALA A 1 90 ? -4.692 5.962 -8.032 1.00 97.56 90 ALA A CA 1
ATOM 688 C C . ALA A 1 90 ? -5.962 5.694 -8.858 1.00 97.56 90 ALA A C 1
ATOM 690 O O . ALA A 1 90 ? -7.040 6.173 -8.510 1.00 97.56 90 ALA A O 1
ATOM 691 N N . MET A 1 91 ? -5.859 4.875 -9.912 1.00 98.19 91 MET A N 1
ATOM 692 C CA . MET A 1 91 ? -7.020 4.483 -10.719 1.00 98.19 91 MET A CA 1
ATOM 693 C C . MET A 1 91 ? -8.037 3.659 -9.918 1.00 98.19 91 MET A C 1
ATOM 695 O O . MET A 1 91 ? -9.242 3.884 -10.040 1.00 98.19 91 MET A O 1
ATOM 699 N N . ALA A 1 92 ? -7.572 2.717 -9.092 1.00 97.75 92 ALA A N 1
ATOM 700 C CA . ALA A 1 92 ? -8.441 1.878 -8.272 1.00 97.75 92 ALA A CA 1
ATOM 701 C C . ALA A 1 92 ? -9.219 2.699 -7.229 1.00 97.75 92 ALA A C 1
ATOM 703 O O . ALA A 1 92 ? -10.430 2.515 -7.091 1.00 97.75 92 ALA A O 1
ATOM 704 N N . VAL A 1 93 ? -8.551 3.635 -6.545 1.00 97.44 93 VAL A N 1
ATOM 705 C CA . VAL A 1 93 ? -9.183 4.547 -5.578 1.00 97.44 93 VAL A CA 1
ATOM 706 C C . VAL A 1 93 ? -10.188 5.458 -6.274 1.00 97.44 93 VAL A C 1
ATOM 708 O O . VAL A 1 93 ? -11.334 5.518 -5.841 1.00 97.44 93 VAL A O 1
ATOM 711 N N . ALA A 1 94 ? -9.820 6.082 -7.398 1.00 97.62 94 ALA A N 1
ATOM 712 C CA . ALA A 1 94 ? -10.736 6.947 -8.141 1.00 97.62 94 ALA A CA 1
ATOM 713 C C . ALA A 1 94 ? -12.015 6.206 -8.570 1.00 97.62 94 ALA A C 1
ATOM 715 O O . ALA A 1 94 ? -13.119 6.734 -8.451 1.00 97.62 94 ALA A O 1
ATOM 716 N N . ARG A 1 95 ? -11.890 4.950 -9.022 1.00 98.00 95 ARG A N 1
ATOM 717 C CA . ARG A 1 95 ? -13.047 4.107 -9.361 1.00 98.00 95 ARG A CA 1
ATOM 718 C C . ARG A 1 95 ? -13.910 3.791 -8.139 1.00 98.00 95 ARG A C 1
ATOM 720 O O . ARG A 1 95 ? -15.134 3.776 -8.252 1.00 98.00 95 ARG A O 1
ATOM 727 N N . HIS A 1 96 ? -13.291 3.519 -6.992 1.00 97.56 96 HIS A N 1
ATOM 728 C CA . HIS A 1 96 ? -14.022 3.312 -5.745 1.00 97.56 96 HIS A CA 1
ATOM 729 C C . HIS A 1 96 ? -14.812 4.571 -5.366 1.00 97.56 96 HIS A C 1
ATOM 731 O O . HIS A 1 96 ? -16.009 4.484 -5.108 1.00 97.56 96 HIS A O 1
ATOM 737 N N . GLU A 1 97 ? -14.185 5.744 -5.422 1.00 97.75 97 GLU A N 1
ATOM 738 C CA . GLU A 1 97 ? -14.840 7.007 -5.077 1.00 97.75 97 GLU A CA 1
ATOM 739 C C . GLU A 1 97 ? -15.993 7.364 -6.020 1.00 97.75 97 GLU A C 1
ATOM 741 O O . GLU A 1 97 ? -17.031 7.851 -5.576 1.00 97.75 97 GLU A O 1
ATOM 746 N N . GLN A 1 98 ? -15.861 7.064 -7.315 1.00 97.50 98 GLN A N 1
ATOM 747 C CA . GLN A 1 98 ? -16.952 7.224 -8.283 1.00 97.50 98 GLN A CA 1
ATOM 748 C C . GLN A 1 98 ? -18.175 6.361 -7.945 1.00 97.50 98 GLN A C 1
ATOM 750 O O . GLN A 1 98 ? -19.301 6.767 -8.221 1.00 97.50 98 GLN A O 1
ATOM 755 N N . ALA A 1 99 ? -17.964 5.175 -7.369 1.00 97.56 99 ALA A N 1
ATOM 756 C CA . ALA A 1 99 ? -19.035 4.238 -7.047 1.00 97.56 99 ALA A CA 1
ATOM 757 C C . ALA A 1 99 ? -19.639 4.456 -5.649 1.00 97.56 99 ALA A C 1
ATOM 759 O O . ALA A 1 99 ? -20.836 4.243 -5.468 1.00 97.56 99 ALA A O 1
ATOM 760 N N . PHE A 1 100 ? -18.828 4.864 -4.666 1.00 97.25 100 PHE A N 1
ATOM 761 C CA . PHE A 1 100 ? -19.206 4.870 -3.245 1.00 97.25 100 PHE A CA 1
ATOM 762 C C . PHE A 1 100 ? -19.108 6.245 -2.567 1.00 97.25 100 PHE A C 1
ATOM 764 O O . PHE A 1 100 ? -19.488 6.377 -1.404 1.00 97.25 100 PHE A O 1
ATOM 771 N N . GLY A 1 101 ? -18.658 7.274 -3.287 1.00 95.50 101 GLY A N 1
ATOM 772 C CA . GLY A 1 101 ? -18.426 8.615 -2.755 1.00 95.50 101 GLY A CA 1
ATOM 773 C C . GLY A 1 101 ? -16.975 8.844 -2.331 1.00 95.50 101 GLY A C 1
ATOM 774 O O . GLY A 1 101 ? -16.179 7.914 -2.221 1.00 95.50 101 GLY A O 1
ATOM 775 N N . MET A 1 102 ? -16.620 10.113 -2.117 1.00 94.00 102 MET A N 1
ATOM 776 C CA . MET A 1 102 ? -15.241 10.504 -1.813 1.00 94.00 102 MET A CA 1
ATOM 777 C C . MET A 1 102 ? -14.766 9.938 -0.474 1.00 94.00 102 MET A C 1
ATOM 779 O O . MET A 1 102 ? -15.486 9.977 0.528 1.00 94.00 102 MET A O 1
ATOM 783 N N . LEU A 1 103 ? -13.519 9.475 -0.447 1.00 92.00 103 LEU A N 1
ATOM 784 C CA . LEU A 1 103 ? -12.865 9.050 0.777 1.00 92.00 103 LEU A CA 1
ATOM 785 C C . LEU A 1 103 ? -12.291 10.286 1.470 1.00 92.00 103 LEU A C 1
ATOM 787 O O . LEU A 1 103 ? -11.208 10.757 1.135 1.00 92.00 103 LEU A O 1
ATOM 791 N N . GLU A 1 104 ? -12.995 10.805 2.476 1.00 90.81 104 GLU A N 1
ATOM 792 C CA . GLU A 1 104 ? -12.420 11.824 3.363 1.00 90.81 104 GLU A CA 1
ATOM 793 C C . GLU A 1 104 ? -11.138 11.256 3.972 1.00 90.81 104 GLU A C 1
ATOM 795 O O . GLU A 1 104 ? -11.195 10.161 4.510 1.00 90.81 104 GLU A O 1
ATOM 800 N N . THR A 1 105 ? -9.989 11.925 3.878 1.00 87.19 105 THR A N 1
ATOM 801 C CA . THR A 1 105 ? -8.697 11.455 4.422 1.00 87.19 105 THR A CA 1
ATOM 802 C C . THR A 1 105 ? -8.334 12.095 5.751 1.00 87.19 105 THR A C 1
ATOM 804 O O . THR A 1 105 ? -7.526 11.538 6.494 1.00 87.19 105 THR A O 1
ATOM 807 N N . ASP A 1 106 ? -8.940 13.237 6.070 1.00 82.31 106 ASP A N 1
ATOM 808 C CA . ASP A 1 106 ? -8.743 13.912 7.343 1.00 82.31 106 ASP A CA 1
ATOM 809 C C . ASP A 1 106 ? -9.379 13.093 8.474 1.00 82.31 106 ASP A C 1
ATOM 811 O O . ASP A 1 106 ? -10.600 12.935 8.566 1.00 82.31 106 ASP A O 1
ATOM 815 N N . VAL A 1 107 ? -8.530 12.580 9.368 1.00 76.94 107 VAL A N 1
ATOM 816 C CA . VAL A 1 107 ? -8.948 11.789 10.531 1.00 76.94 107 VAL A CA 1
ATOM 817 C C . VAL A 1 107 ? -9.952 12.555 11.394 1.00 76.94 107 VAL A C 1
ATOM 819 O O . VAL A 1 107 ? -10.888 11.941 11.896 1.00 76.94 107 VAL A O 1
ATOM 822 N N . GLN A 1 108 ? -9.818 13.879 11.529 1.00 77.12 108 GLN A N 1
ATOM 823 C CA . GLN A 1 108 ? -10.722 14.687 12.354 1.00 77.12 108 GLN A CA 1
ATOM 824 C C . GLN A 1 108 ? -12.129 14.755 11.761 1.00 77.12 108 GLN A C 1
ATOM 826 O O . GLN A 1 108 ? -13.116 14.717 12.491 1.00 77.12 108 GLN A O 1
ATOM 831 N N . ARG A 1 109 ? -12.234 14.794 10.430 1.00 79.62 109 ARG A N 1
ATOM 832 C CA . ARG A 1 109 ? -13.520 14.814 9.720 1.00 79.62 109 ARG A CA 1
ATOM 833 C C . ARG A 1 109 ? -14.172 13.439 9.624 1.00 79.62 109 ARG A C 1
ATOM 835 O O . ARG A 1 109 ? -15.388 13.354 9.483 1.00 79.62 109 ARG A O 1
ATOM 842 N N . ARG A 1 110 ? -13.385 12.364 9.749 1.00 75.62 110 ARG A N 1
ATOM 843 C CA . ARG A 1 110 ? -13.891 10.983 9.834 1.00 75.62 110 ARG A CA 1
ATOM 844 C C . ARG A 1 110 ? -14.568 10.665 11.170 1.00 75.62 110 ARG A C 1
ATOM 846 O O . ARG A 1 110 ? -15.319 9.693 11.237 1.00 75.62 110 ARG A O 1
ATOM 853 N N . ILE A 1 111 ? -14.314 11.435 12.234 1.00 70.38 111 ILE A N 1
ATOM 854 C CA . ILE A 1 111 ? -14.961 11.227 13.536 1.00 70.38 111 ILE A CA 1
ATOM 855 C C . ILE A 1 111 ? -16.417 11.692 13.430 1.00 70.38 111 ILE A C 1
ATOM 857 O O . ILE A 1 111 ? -16.736 12.874 13.570 1.00 70.38 111 ILE A O 1
ATOM 861 N N . ILE A 1 112 ? -17.318 10.739 13.191 1.00 64.19 112 ILE A N 1
ATOM 862 C CA . ILE A 1 112 ? -18.759 10.965 13.291 1.00 64.19 112 ILE A CA 1
ATOM 863 C C . ILE A 1 112 ? -19.047 11.315 14.753 1.00 64.19 112 ILE A C 1
ATOM 865 O O . ILE A 1 112 ? -18.967 10.456 15.631 1.00 64.19 112 ILE A O 1
ATOM 869 N N . HIS A 1 113 ? -19.374 12.579 15.029 1.00 56.34 113 HIS A N 1
ATOM 870 C CA . HIS A 1 113 ? -19.951 12.954 16.314 1.00 56.34 113 HIS A CA 1
ATOM 871 C C . HIS A 1 113 ? -21.291 12.236 16.417 1.00 56.34 113 HIS A C 1
ATOM 873 O O . HIS A 1 113 ? -22.268 12.640 15.787 1.00 56.34 113 HIS A O 1
ATOM 879 N N . GLN A 1 114 ? -21.335 11.140 17.168 1.00 52.06 114 GLN A N 1
ATOM 880 C CA . GLN A 1 114 ? -22.595 10.490 17.474 1.00 52.06 114 GLN A CA 1
ATOM 881 C C . GLN A 1 114 ? -23.459 11.525 18.207 1.00 52.06 114 GLN A C 1
ATOM 883 O O . GLN A 1 114 ? -23.021 12.021 19.252 1.00 52.06 114 GLN A O 1
ATOM 888 N N . PRO A 1 115 ? -24.625 11.931 17.664 1.00 52.38 115 PRO A N 1
ATOM 889 C CA . PRO A 1 115 ? -25.467 12.902 18.340 1.00 52.38 115 PRO A CA 1
ATOM 890 C C . PRO A 1 115 ? -25.802 12.316 19.706 1.00 52.38 115 PRO A C 1
ATOM 892 O O . PRO A 1 115 ? -26.309 11.196 19.796 1.00 52.38 115 PRO A O 1
ATOM 895 N N . GLN A 1 116 ? -25.436 13.038 20.766 1.00 57.47 116 GLN A N 1
ATOM 896 C CA . GLN A 1 116 ? -25.773 12.637 22.122 1.00 57.47 116 GLN A CA 1
ATOM 897 C C . GLN A 1 116 ? -27.293 12.494 22.180 1.00 57.47 116 GLN A C 1
ATOM 899 O O . 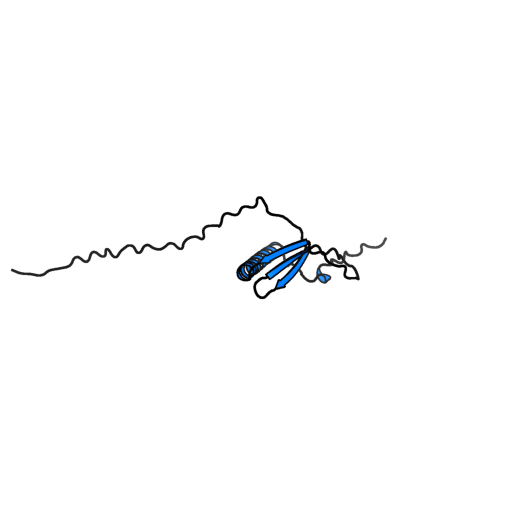GLN A 1 116 ? -28.019 13.480 22.057 1.00 57.47 116 GLN A O 1
ATOM 904 N N . GLY A 1 117 ? -27.767 11.251 22.295 1.00 62.78 117 GLY A N 1
ATOM 905 C CA . GLY A 1 117 ? -29.177 10.975 22.524 1.00 62.78 117 GLY A CA 1
ATOM 906 C C . GLY A 1 117 ? -29.638 11.713 23.785 1.00 62.78 117 GLY A C 1
ATOM 907 O O . GLY A 1 117 ? -28.825 11.917 24.695 1.00 62.78 117 GLY A O 1
ATOM 908 N N . PRO A 1 118 ? -30.902 12.162 23.842 1.00 61.25 118 PRO A N 1
ATOM 909 C CA . PRO A 1 118 ? -31.380 12.983 24.944 1.00 61.25 118 PRO A CA 1
ATOM 910 C C . PRO A 1 118 ? -31.168 12.248 26.271 1.00 61.25 118 PRO A C 1
ATOM 912 O O . PRO A 1 118 ? -31.589 11.102 26.431 1.00 61.25 118 PRO A O 1
ATOM 915 N N . ARG A 1 119 ? -30.480 12.910 27.209 1.00 60.28 119 ARG A N 1
ATOM 916 C CA . ARG A 1 119 ? -30.382 12.454 28.599 1.00 60.28 119 ARG A CA 1
ATOM 917 C C . ARG A 1 119 ? -31.795 12.459 29.185 1.00 60.28 119 ARG A C 1
ATOM 919 O O . ARG A 1 119 ? -32.415 13.521 29.229 1.00 60.28 119 ARG A O 1
ATOM 926 N N . ALA A 1 120 ? -32.284 11.277 29.553 1.00 67.94 120 ALA A N 1
ATOM 927 C CA . ALA A 1 120 ? -33.473 11.107 30.384 1.00 67.94 120 ALA A CA 1
ATOM 928 C C . ALA A 1 120 ? -33.173 11.489 31.839 1.00 67.94 120 ALA A C 1
ATOM 930 O O . ALA A 1 120 ? -31.997 11.333 32.251 1.00 67.94 120 ALA A O 1
#

Solvent-accessible surface area (backbone atoms only — not comparable to full-atom values): 8287 Å² total; per-residue (Å²): 133,87,82,84,80,89,75,90,76,75,86,76,73,68,83,70,79,75,76,67,78,77,74,83,76,80,78,89,80,86,67,93,79,70,82,90,76,87,61,81,36,76,50,79,49,76,58,100,71,37,37,36,41,35,31,17,55,69,80,79,79,89,63,99,64,92,73,87,68,58,68,81,46,76,48,81,30,45,60,72,56,44,54,54,49,54,54,52,51,52,52,52,50,53,54,48,27,75,76,75,47,79,79,81,78,53,68,77,77,66,58,75,77,74,77,79,69,83,85,127

pLDDT: mean 80.19, std 20.36, range [33.75, 98.19]

Sequence (120 aa):
MSDGMISSFSWSFLMADESRPAEPMPVPVDESHILATYANFCRVTGTPEELIV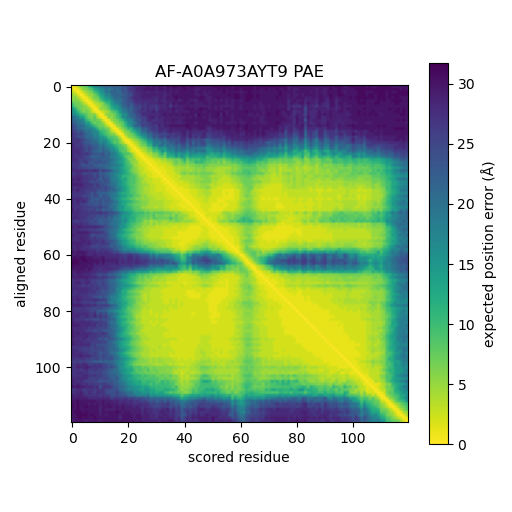DFGLNKQVAGTSPDTIQLTQRIIDNFFTAKRLAAALAMAVARHEQAFGMLETDVQRRIIHQPQGPRA

Foldseek 3Di:
DDDDDDDDPPPPPDDPPPPDPPDPDDDDDDCPPDDDDDFPDWDWDDDPFKIKIWGFHDPDDPDPDDDDTDTDDIDIGGPVVVVVVVVVVVVVQVVVCVVPNDDDPPPVVVPDPPPPDDDD